Protein AF-A0A836VZI2-F1 (afdb_monomer)

Sequence (50 aa):
MNSRERLAATLNHREPDRMCVDFGATPVTGMHVSAVSRLRRAVLGDPNYR

Foldseek 3Di:
DDLVVQVVCVVVVHDHPDDRDDPPDDDDPDDDPVVVQVVCCVPVVDPPPD

Secondary structure (DSSP, 8-state):
--HHHHHHHHHTT---SS----SSS---SS--HHHHHHHHHHHH--S---

Solvent-accessible surface area (backbone atoms only — not comparable to full-atom values): 3430 Å² total; per-residue (Å²): 122,57,75,67,55,28,45,52,28,50,77,67,78,39,92,45,94,58,88,76,84,81,86,87,61,82,93,68,97,72,74,61,67,69,58,52,53,52,48,41,40,74,75,67,67,54,90,71,88,120

Structure (mmCIF, N/CA/C/O backbone):
data_AF-A0A836VZI2-F1
#
_entry.id   AF-A0A836VZI2-F1
#
loop_
_atom_site.group_PDB
_atom_site.id
_atom_site.type_symbol
_atom_site.label_atom_id
_atom_site.label_alt_id
_atom_site.label_comp_id
_atom_site.label_asym_id
_atom_site.label_entity_id
_atom_site.label_seq_id
_atom_site.pdbx_PDB_ins_code
_atom_site.Cartn_x
_atom_site.Cartn_y
_atom_site.Cartn_z
_atom_site.occupancy
_atom_site.B_iso_or_equiv
_atom_site.auth_seq_id
_atom_site.auth_comp_id
_atom_site.auth_asym_id
_atom_site.auth_atom_id
_atom_site.pdbx_PDB_model_num
ATOM 1 N N . MET A 1 1 ? -7.080 13.941 11.077 1.00 90.31 1 MET A N 1
ATOM 2 C CA . MET A 1 1 ? -5.753 13.309 11.239 1.00 90.31 1 MET A CA 1
ATOM 3 C C . MET A 1 1 ? -4.726 14.063 10.399 1.00 90.31 1 MET A C 1
ATOM 5 O O . MET A 1 1 ? -5.062 14.559 9.320 1.00 90.31 1 MET A O 1
ATOM 9 N N . ASN A 1 2 ? -3.468 14.141 10.832 1.00 95.81 2 ASN A N 1
ATOM 10 C CA . ASN A 1 2 ? -2.359 14.557 9.962 1.00 95.81 2 ASN A CA 1
ATOM 11 C C . ASN A 1 2 ? -1.898 13.394 9.049 1.00 95.81 2 ASN A C 1
ATOM 13 O O . ASN A 1 2 ? -2.381 12.267 9.160 1.00 95.81 2 ASN A O 1
ATOM 17 N N . SER A 1 3 ? -0.982 13.654 8.109 1.00 94.25 3 SER A N 1
ATOM 18 C CA . SER A 1 3 ? -0.520 12.635 7.148 1.00 94.25 3 SER A CA 1
ATOM 19 C C . SER A 1 3 ? 0.131 11.417 7.808 1.00 94.25 3 SER A C 1
ATOM 21 O O . SER A 1 3 ? -0.084 10.294 7.358 1.00 94.25 3 SER A O 1
ATOM 23 N N . ARG A 1 4 ? 0.879 11.619 8.898 1.00 95.19 4 ARG A N 1
ATOM 24 C CA . ARG A 1 4 ? 1.549 10.537 9.631 1.00 95.19 4 ARG A CA 1
ATOM 25 C C . ARG A 1 4 ? 0.545 9.649 10.363 1.00 95.19 4 ARG A C 1
ATOM 27 O O . ARG A 1 4 ? 0.641 8.429 10.287 1.00 95.19 4 ARG A O 1
ATOM 34 N N . GLU A 1 5 ? -0.424 10.254 11.039 1.00 97.69 5 GLU A N 1
ATOM 35 C CA . GLU A 1 5 ? -1.509 9.541 11.725 1.00 97.69 5 GLU A CA 1
ATOM 36 C C . GLU A 1 5 ? -2.348 8.716 10.747 1.00 97.69 5 GLU A C 1
ATOM 38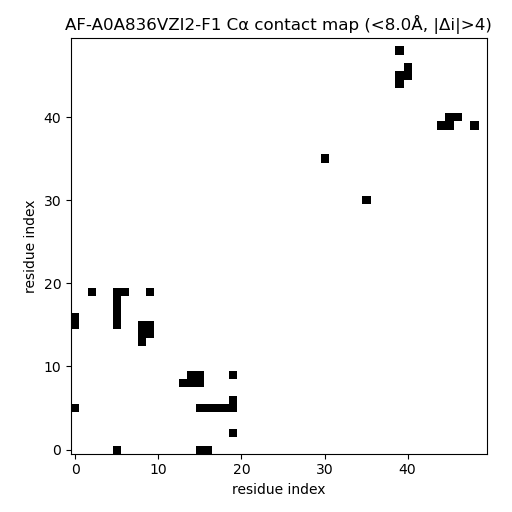 O O . GLU A 1 5 ? -2.653 7.558 11.023 1.00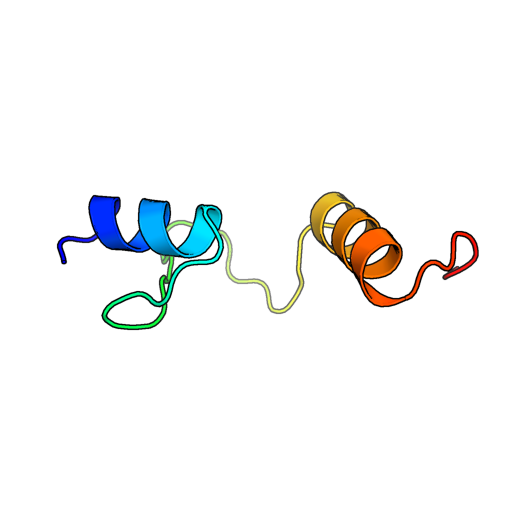 97.69 5 GLU A O 1
ATOM 43 N N . ARG A 1 6 ? -2.666 9.281 9.576 1.00 97.19 6 ARG A N 1
ATOM 44 C CA . ARG A 1 6 ? -3.419 8.592 8.518 1.00 97.19 6 ARG A CA 1
ATOM 45 C C . ARG A 1 6 ? -2.696 7.352 8.000 1.00 97.19 6 ARG A C 1
ATOM 47 O O . ARG A 1 6 ? -3.314 6.297 7.847 1.00 97.19 6 ARG A O 1
ATOM 54 N N . LEU A 1 7 ? -1.388 7.471 7.761 1.00 95.12 7 LEU A N 1
ATOM 55 C CA . LEU A 1 7 ? -0.552 6.340 7.366 1.00 95.12 7 LEU A CA 1
ATOM 56 C C . LEU A 1 7 ? -0.561 5.258 8.451 1.00 95.12 7 LEU A C 1
ATOM 58 O O . LEU A 1 7 ? -0.788 4.088 8.152 1.00 95.12 7 LEU A O 1
ATOM 62 N N . ALA A 1 8 ? -0.380 5.650 9.715 1.00 97.00 8 ALA A N 1
ATOM 63 C CA . ALA A 1 8 ? -0.404 4.716 10.834 1.00 97.00 8 ALA A CA 1
ATOM 64 C C . ALA A 1 8 ? -1.763 4.006 10.975 1.00 97.00 8 ALA A C 1
ATOM 66 O O . ALA A 1 8 ? -1.785 2.796 11.184 1.00 97.00 8 ALA A O 1
ATOM 67 N N . ALA A 1 9 ? -2.890 4.711 10.833 1.00 97.56 9 ALA A N 1
ATOM 68 C CA . ALA A 1 9 ? -4.222 4.101 10.869 1.00 97.56 9 ALA A CA 1
ATOM 69 C C . ALA A 1 9 ? -4.404 3.067 9.744 1.00 97.56 9 ALA A C 1
ATOM 71 O O . ALA A 1 9 ? -4.764 1.923 10.021 1.00 97.56 9 ALA A O 1
ATOM 72 N N . THR A 1 10 ? -4.042 3.438 8.509 1.00 95.44 10 THR A N 1
ATOM 73 C CA . THR A 1 10 ? -4.134 2.567 7.323 1.00 95.44 10 THR A CA 1
ATOM 74 C C . THR A 1 10 ? -3.312 1.285 7.497 1.00 95.44 10 THR A C 1
ATOM 76 O O . THR A 1 10 ? -3.825 0.187 7.295 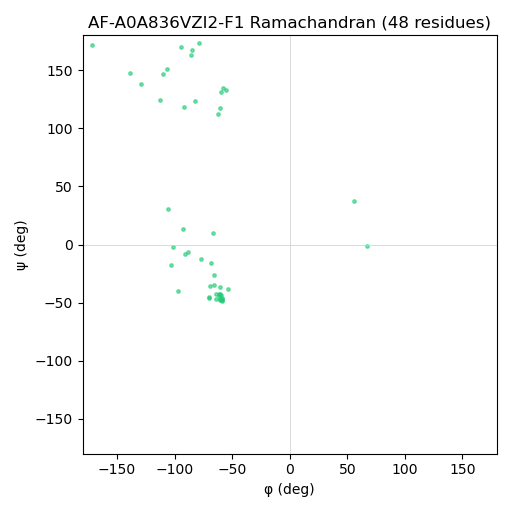1.00 95.44 10 THR A O 1
ATOM 79 N N . LEU A 1 11 ? -2.047 1.406 7.922 1.00 92.00 11 LEU A N 1
ATOM 80 C CA . LEU A 1 11 ? -1.150 0.257 8.122 1.00 92.00 11 LEU A CA 1
ATOM 81 C C . LEU A 1 11 ? -1.604 -0.676 9.252 1.00 92.00 11 LEU A C 1
ATOM 83 O O . LEU A 1 11 ? -1.283 -1.860 9.229 1.00 92.00 11 LEU A O 1
ATOM 87 N N . ASN A 1 12 ? -2.351 -0.154 10.226 1.00 94.62 12 ASN A N 1
ATOM 88 C CA . ASN A 1 12 ? -2.920 -0.933 11.325 1.00 94.62 12 ASN A CA 1
ATOM 89 C C . ASN A 1 12 ? -4.345 -1.436 11.031 1.00 94.62 12 ASN A C 1
ATOM 91 O O . ASN A 1 12 ? -5.027 -1.863 11.961 1.00 94.62 12 ASN A O 1
ATOM 95 N N . HIS A 1 13 ? -4.805 -1.374 9.775 1.00 91.31 13 HIS A N 1
ATOM 96 C CA . HIS A 1 13 ? -6.149 -1.799 9.363 1.00 91.31 13 HIS A CA 1
ATOM 97 C C . HIS A 1 13 ? -7.283 -1.104 10.142 1.00 91.31 13 HIS A C 1
ATOM 99 O O . HIS A 1 13 ? -8.293 -1.720 10.476 1.00 91.31 13 HIS A O 1
ATOM 105 N N . ARG A 1 14 ? -7.110 0.187 10.453 1.00 96.38 14 ARG A N 1
ATOM 106 C CA . ARG A 1 14 ? -8.127 1.047 11.080 1.00 96.38 14 ARG A CA 1
ATOM 107 C C . ARG A 1 14 ? -8.625 2.080 10.075 1.00 96.38 14 ARG A C 1
ATOM 109 O O . ARG A 1 14 ? -7.833 2.556 9.266 1.00 96.38 14 ARG A O 1
ATOM 116 N N . GLU A 1 15 ? -9.898 2.458 10.175 1.00 97.06 15 GLU A N 1
ATOM 117 C CA . GLU A 1 15 ? -10.519 3.463 9.302 1.00 97.06 15 GLU A CA 1
ATOM 118 C C . GLU A 1 15 ? -9.802 4.826 9.437 1.00 97.06 15 GLU A C 1
ATOM 120 O O . GLU A 1 15 ? -9.772 5.397 10.536 1.00 97.06 15 GLU A O 1
ATOM 125 N N . PRO A 1 16 ? -9.179 5.354 8.368 1.00 97.94 16 PRO A N 1
ATOM 126 C CA . PRO A 1 16 ? -8.588 6.685 8.372 1.00 97.94 16 PRO A CA 1
ATOM 127 C C . PRO A 1 16 ? -9.626 7.771 8.043 1.00 97.94 16 PRO A C 1
ATOM 129 O O . PRO A 1 16 ? -10.698 7.500 7.518 1.00 97.94 16 PRO A O 1
ATOM 132 N N . ASP A 1 17 ? -9.279 9.040 8.265 1.00 97.69 17 ASP A N 1
ATOM 133 C CA . ASP A 1 17 ? -10.141 10.179 7.900 1.00 97.69 17 ASP A CA 1
ATOM 134 C C . ASP A 1 17 ? -10.306 10.383 6.377 1.00 97.69 17 ASP A C 1
ATOM 136 O O . ASP A 1 17 ? -11.189 11.122 5.946 1.00 97.69 17 ASP A O 1
ATOM 140 N N . ARG A 1 18 ? -9.432 9.770 5.567 1.00 95.94 18 ARG A N 1
ATOM 141 C CA . ARG A 1 18 ? -9.475 9.676 4.095 1.00 95.94 18 ARG A CA 1
ATOM 142 C C . ARG A 1 18 ? -8.397 8.708 3.603 1.00 95.94 18 ARG A C 1
ATOM 144 O O . ARG A 1 18 ? -7.512 8.319 4.364 1.00 95.94 18 ARG A O 1
ATOM 151 N N . MET A 1 19 ? -8.418 8.387 2.311 1.00 92.81 19 MET A N 1
ATOM 152 C CA . MET A 1 19 ? -7.405 7.542 1.672 1.00 92.81 19 MET A CA 1
ATOM 153 C C . MET A 1 19 ? -5.980 8.089 1.881 1.00 92.81 19 MET A C 1
ATOM 155 O O . MET A 1 19 ? -5.724 9.282 1.699 1.00 92.81 19 MET A O 1
ATOM 159 N N . CYS A 1 20 ? -5.047 7.216 2.265 1.00 93.81 20 CYS A N 1
ATOM 160 C CA . CYS A 1 20 ? -3.624 7.542 2.344 1.00 93.81 20 CYS A CA 1
ATOM 161 C C . CYS A 1 20 ? -2.989 7.426 0.951 1.00 93.81 20 CYS A C 1
ATOM 163 O O . CYS A 1 20 ? -3.059 6.363 0.340 1.00 93.81 20 CYS A O 1
ATOM 165 N N . VAL A 1 21 ? -2.366 8.501 0.461 1.00 89.56 21 VAL A N 1
ATOM 166 C CA . VAL A 1 21 ? -1.744 8.570 -0.874 1.00 89.56 21 VAL A CA 1
ATOM 167 C C . VAL A 1 21 ? -0.316 9.100 -0.743 1.00 89.56 21 VAL A C 1
ATOM 169 O O . VAL A 1 21 ? -0.083 10.043 0.016 1.00 89.56 21 VAL A O 1
ATOM 172 N N . ASP A 1 22 ? 0.620 8.498 -1.479 1.00 85.12 22 ASP A N 1
ATOM 173 C CA . ASP A 1 22 ? 2.012 8.938 -1.612 1.00 85.12 22 ASP A CA 1
ATOM 174 C C . ASP A 1 22 ?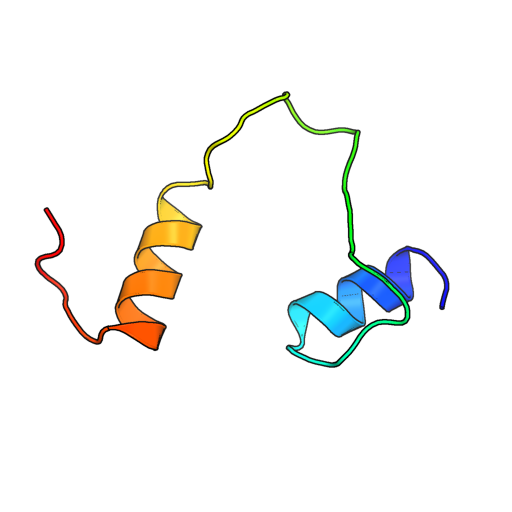 2.271 9.417 -3.051 1.00 85.12 22 ASP A C 1
ATOM 176 O O . ASP A 1 22 ? 2.032 8.679 -4.005 1.00 85.12 22 ASP A O 1
ATOM 180 N N . PHE A 1 23 ? 2.748 10.656 -3.197 1.00 85.19 23 PHE A N 1
ATOM 181 C CA . PHE A 1 23 ? 3.081 11.280 -4.485 1.00 85.19 23 PHE A CA 1
ATOM 182 C C . PHE A 1 23 ? 4.592 11.291 -4.779 1.00 85.19 23 PHE A C 1
AT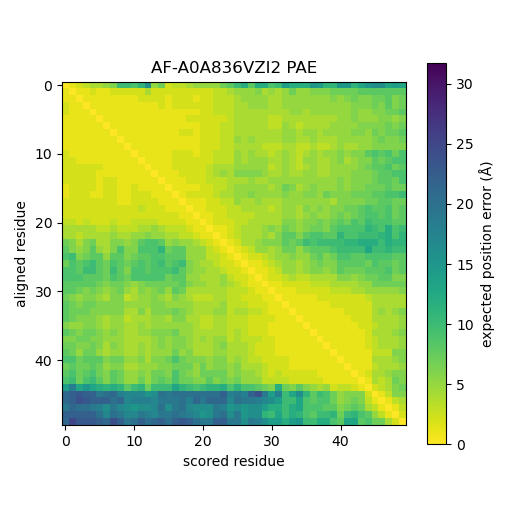OM 184 O O . PHE A 1 23 ? 4.998 11.774 -5.833 1.00 85.19 23 PHE A O 1
ATOM 191 N N . GLY A 1 24 ? 5.430 10.796 -3.861 1.00 85.25 24 GLY A N 1
ATOM 192 C CA . GLY A 1 24 ? 6.888 10.754 -4.014 1.00 85.25 24 GLY A CA 1
ATOM 193 C C . GLY A 1 24 ? 7.419 9.497 -4.710 1.00 85.25 24 GLY A C 1
ATOM 194 O O . GLY A 1 24 ? 8.615 9.411 -4.983 1.00 85.25 24 GLY A O 1
ATOM 195 N N . ALA A 1 25 ? 6.557 8.518 -4.987 1.00 82.44 25 ALA A N 1
ATOM 196 C CA . ALA A 1 25 ? 6.928 7.268 -5.640 1.00 82.44 25 ALA A CA 1
ATOM 197 C C . ALA A 1 25 ? 6.929 7.378 -7.175 1.00 82.44 25 ALA A C 1
ATOM 199 O O . ALA A 1 25 ? 6.317 8.269 -7.766 1.00 82.44 25 ALA A O 1
ATOM 200 N N . THR A 1 26 ? 7.585 6.425 -7.844 1.00 87.38 26 THR A N 1
ATOM 201 C CA . THR A 1 26 ? 7.475 6.271 -9.300 1.00 87.38 26 THR A CA 1
ATOM 202 C C . THR A 1 26 ? 6.014 6.012 -9.692 1.00 87.38 26 THR A C 1
ATOM 204 O O . THR A 1 26 ? 5.398 5.115 -9.112 1.00 87.38 26 THR A O 1
ATOM 207 N N . PRO A 1 27 ? 5.456 6.728 -10.687 1.00 86.06 27 PRO A N 1
ATOM 208 C CA . PRO A 1 27 ? 4.099 6.478 -11.158 1.00 86.06 27 PRO A CA 1
ATOM 209 C C . PRO A 1 27 ? 3.981 5.065 -11.731 1.00 86.06 27 PRO A C 1
ATOM 211 O O . PRO A 1 27 ? 4.558 4.749 -12.770 1.00 86.06 27 PRO A O 1
ATOM 214 N N . VAL A 1 28 ? 3.230 4.206 -11.048 1.00 87.12 28 VAL A N 1
ATOM 215 C CA . VAL A 1 28 ? 2.921 2.846 -11.493 1.00 87.12 28 VAL A CA 1
ATOM 216 C C . VAL A 1 28 ? 1.460 2.539 -11.189 1.00 87.12 28 VAL A C 1
ATOM 218 O O . VAL A 1 28 ? 0.909 3.009 -10.199 1.00 87.12 28 VAL A O 1
ATOM 221 N N . THR A 1 29 ? 0.827 1.728 -12.031 1.00 88.00 29 THR A N 1
ATOM 222 C CA . THR A 1 29 ? -0.535 1.218 -11.791 1.00 88.00 29 THR A CA 1
ATOM 223 C C . THR A 1 29 ? -0.537 -0.124 -11.049 1.00 88.00 29 THR A C 1
ATOM 225 O O . THR A 1 29 ? -1.593 -0.617 -10.661 1.00 88.00 29 THR A O 1
ATOM 228 N N . GLY A 1 30 ? 0.639 -0.733 -10.860 1.00 88.75 30 GLY A N 1
ATOM 229 C CA . GLY A 1 30 ? 0.817 -2.017 -10.186 1.00 88.75 30 GLY A CA 1
ATOM 230 C C . GLY A 1 30 ? 1.139 -1.896 -8.694 1.00 88.75 30 GLY A C 1
ATOM 231 O O . GLY A 1 30 ? 1.469 -0.831 -8.184 1.00 88.75 30 GLY A O 1
ATOM 232 N N . MET A 1 31 ? 1.096 -3.030 -7.995 1.00 88.56 31 MET A N 1
ATOM 233 C CA . MET A 1 31 ? 1.580 -3.174 -6.618 1.00 88.56 31 MET A CA 1
ATOM 234 C C . MET A 1 31 ? 2.888 -3.967 -6.596 1.00 88.56 31 MET A C 1
ATOM 236 O O . MET A 1 31 ? 3.103 -4.852 -7.424 1.00 88.56 31 MET A O 1
ATOM 240 N N . HIS A 1 32 ? 3.746 -3.703 -5.608 1.00 89.56 32 HIS A N 1
ATOM 241 C CA . HIS A 1 32 ? 4.980 -4.466 -5.427 1.00 89.56 32 HIS A CA 1
ATOM 242 C C . HIS A 1 32 ? 4.683 -5.970 -5.25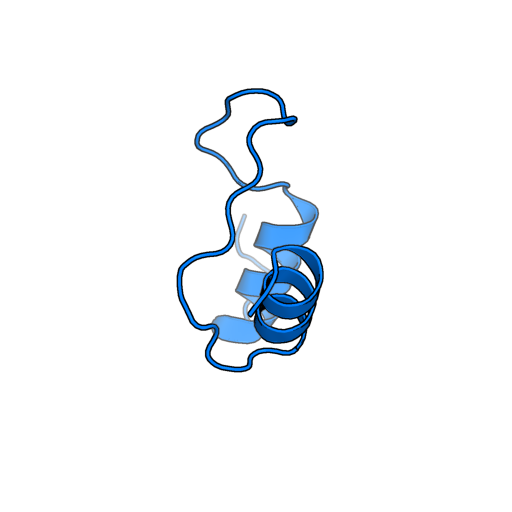2 1.00 89.56 32 HIS A C 1
ATOM 244 O O . HIS A 1 32 ? 3.812 -6.346 -4.462 1.00 89.56 32 HIS A O 1
ATOM 250 N N . VAL A 1 33 ? 5.433 -6.841 -5.940 1.00 91.44 33 VAL A N 1
ATOM 251 C CA . VAL A 1 33 ? 5.176 -8.298 -5.996 1.00 91.44 33 VAL A CA 1
ATOM 252 C C . VAL A 1 33 ? 5.067 -8.947 -4.611 1.00 91.44 33 VAL A C 1
ATOM 254 O O . VAL A 1 33 ? 4.187 -9.775 -4.375 1.00 91.44 33 VAL A O 1
ATOM 257 N N . SER A 1 34 ? 5.892 -8.521 -3.651 1.00 91.75 34 SER A N 1
ATOM 258 C CA . SER A 1 34 ? 5.839 -9.034 -2.276 1.00 91.75 34 SER A CA 1
ATOM 259 C C . SER A 1 34 ? 4.540 -8.667 -1.551 1.00 91.75 34 SER A C 1
ATOM 261 O O . SER A 1 34 ? 4.042 -9.467 -0.761 1.00 91.75 34 SER A O 1
ATOM 263 N N . ALA A 1 35 ? 3.979 -7.481 -1.814 1.00 90.44 35 ALA A N 1
ATOM 264 C CA . ALA A 1 35 ? 2.707 -7.057 -1.232 1.00 90.44 35 ALA A CA 1
ATOM 265 C C . ALA A 1 35 ? 1.548 -7.872 -1.820 1.00 90.44 35 ALA A C 1
ATOM 267 O O . ALA A 1 35 ? 0.751 -8.425 -1.065 1.00 90.44 35 ALA A O 1
ATOM 268 N N . VAL A 1 36 ? 1.521 -8.042 -3.149 1.00 90.56 36 VAL A N 1
ATOM 269 C CA . VAL A 1 36 ? 0.521 -8.874 -3.844 1.00 90.56 36 VAL A CA 1
ATOM 270 C C . VAL A 1 36 ? 0.560 -10.319 -3.345 1.00 90.56 36 VAL A C 1
ATOM 272 O O . VAL A 1 36 ? -0.482 -10.883 -3.022 1.00 90.56 36 VAL A O 1
ATOM 275 N N . SER A 1 37 ? 1.754 -10.908 -3.228 1.00 91.06 37 SER A N 1
ATOM 276 C CA . SER A 1 37 ? 1.933 -12.283 -2.743 1.00 91.06 37 SER A CA 1
ATOM 277 C C . SER A 1 37 ? 1.375 -12.472 -1.326 1.00 91.06 37 SER A C 1
ATOM 279 O O . SER A 1 37 ? 0.602 -13.397 -1.070 1.00 91.06 37 SER A O 1
ATOM 281 N N . ARG A 1 38 ? 1.709 -11.557 -0.402 1.00 89.69 38 ARG A N 1
ATOM 282 C CA . ARG A 1 38 ? 1.213 -11.591 0.984 1.00 89.69 38 ARG A CA 1
ATOM 283 C C . ARG A 1 38 ? -0.301 -11.406 1.055 1.00 89.69 38 ARG A C 1
ATOM 285 O O . ARG A 1 38 ? -0.952 -12.134 1.798 1.00 89.69 38 ARG A O 1
ATOM 292 N N . LEU A 1 39 ? -0.848 -10.470 0.278 1.00 88.12 39 LEU A N 1
ATOM 293 C CA . LEU A 1 39 ? -2.284 -10.200 0.239 1.00 88.12 39 LEU A CA 1
ATOM 294 C C . LEU A 1 39 ? -3.068 -11.406 -0.290 1.00 88.12 39 LEU A C 1
ATOM 296 O O . LEU A 1 39 ? -4.039 -11.819 0.335 1.00 88.12 39 LEU A O 1
ATOM 300 N N . ARG A 1 40 ? -2.617 -12.016 -1.393 1.00 89.75 40 ARG A N 1
ATOM 301 C CA . ARG A 1 40 ? -3.243 -13.224 -1.952 1.00 89.75 40 ARG A CA 1
ATOM 302 C C . ARG A 1 40 ? -3.250 -14.369 -0.950 1.00 89.75 40 ARG A C 1
ATOM 304 O O . ARG A 1 40 ? -4.298 -14.962 -0.737 1.00 89.75 40 ARG A O 1
ATOM 311 N N . ARG A 1 41 ? -2.127 -14.628 -0.272 1.00 89.88 41 ARG A N 1
ATOM 312 C CA . ARG A 1 41 ? -2.080 -15.645 0.789 1.00 89.88 41 ARG A CA 1
ATOM 313 C C . ARG A 1 41 ? -3.061 -15.334 1.925 1.00 89.88 41 ARG A C 1
ATOM 315 O O . ARG A 1 41 ? -3.728 -16.245 2.393 1.00 89.88 41 ARG A O 1
ATOM 322 N N . ALA A 1 42 ? -3.143 -14.076 2.362 1.00 88.12 42 ALA A N 1
ATOM 323 C CA . ALA A 1 42 ? -4.010 -13.676 3.470 1.00 88.12 42 ALA A CA 1
ATOM 324 C C . ALA A 1 42 ? -5.510 -13.753 3.132 1.00 88.12 42 ALA A C 1
ATOM 326 O O . ALA A 1 42 ? -6.303 -14.084 4.005 1.00 88.12 42 ALA A O 1
ATOM 327 N N . VAL A 1 43 ? -5.894 -13.442 1.890 1.00 90.19 43 VAL A N 1
ATOM 328 C CA . VAL A 1 43 ? -7.307 -13.343 1.476 1.00 90.19 43 VAL A CA 1
ATOM 329 C C . VAL A 1 43 ? -7.814 -14.617 0.802 1.00 90.19 43 VAL A C 1
ATOM 331 O O . VAL A 1 43 ? -8.951 -15.013 1.029 1.00 90.19 43 VAL A O 1
ATOM 334 N N . LEU A 1 44 ? -6.994 -15.255 -0.034 1.00 90.38 44 LEU A N 1
ATOM 335 C CA . LEU A 1 44 ? -7.396 -16.399 -0.862 1.00 90.38 44 LEU A CA 1
ATOM 336 C C . LEU A 1 44 ? -6.904 -17.740 -0.308 1.00 90.38 44 LEU A C 1
ATOM 338 O O . LEU A 1 44 ? -7.388 -18.781 -0.733 1.00 90.38 44 LEU A O 1
ATOM 342 N N . GLY A 1 45 ? -5.914 -17.739 0.591 1.00 86.69 45 GLY A N 1
ATOM 343 C CA . GLY A 1 45 ? -5.318 -18.966 1.133 1.00 86.69 45 GLY A CA 1
ATOM 344 C C . GLY A 1 45 ? -4.528 -19.811 0.121 1.00 86.69 45 GLY A C 1
ATOM 345 O O . GLY A 1 45 ? -3.955 -20.823 0.511 1.00 86.69 45 GLY A O 1
ATOM 346 N N . ASP A 1 46 ? -4.458 -19.406 -1.150 1.00 75.12 46 ASP A N 1
ATOM 347 C CA . ASP A 1 46 ? -3.896 -20.214 -2.234 1.00 75.12 46 ASP A CA 1
ATOM 348 C C . ASP A 1 46 ? -2.390 -19.941 -2.458 1.00 75.12 46 ASP A C 1
ATOM 350 O O . ASP A 1 46 ? -1.998 -18.813 -2.792 1.00 75.12 46 ASP A O 1
ATOM 354 N N . PRO A 1 47 ? -1.512 -20.948 -2.284 1.00 68.62 47 PRO A N 1
ATOM 355 C CA . PRO A 1 47 ? -0.089 -20.830 -2.588 1.00 68.62 47 PRO A CA 1
ATOM 356 C C . PRO A 1 47 ? 0.249 -20.916 -4.090 1.00 68.62 47 PRO A C 1
ATOM 358 O O . PRO A 1 47 ? 1.375 -20.569 -4.452 1.00 68.62 47 PRO A O 1
ATOM 361 N N . ASN A 1 48 ? -0.681 -21.326 -4.959 1.00 72.00 48 ASN A N 1
ATOM 362 C CA . ASN A 1 48 ? -0.428 -21.679 -6.362 1.00 72.00 48 ASN A CA 1
ATOM 363 C C . ASN A 1 48 ? -0.909 -20.625 -7.378 1.00 72.00 48 ASN A C 1
ATOM 365 O O . ASN A 1 48 ? -1.239 -20.964 -8.505 1.00 72.00 48 ASN A O 1
ATOM 369 N N . TYR A 1 49 ? -0.915 -19.335 -7.031 1.00 68.81 49 TYR A N 1
ATOM 370 C C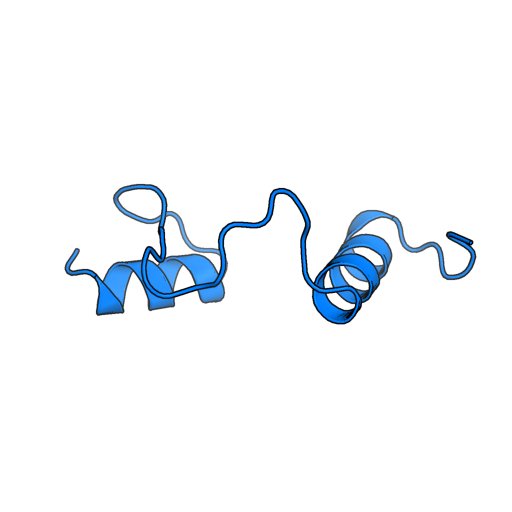A . TYR A 1 49 ? -1.463 -18.262 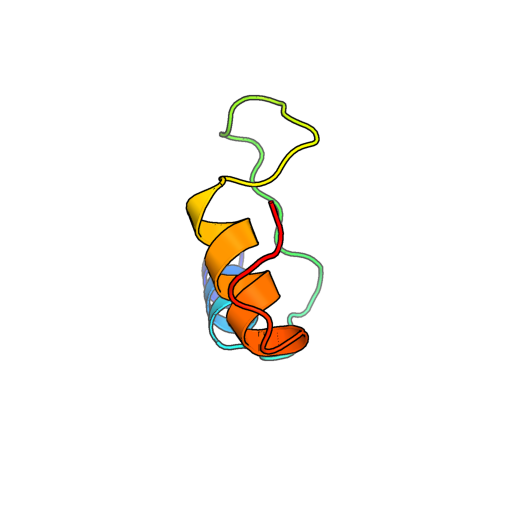-7.886 1.00 68.81 49 TYR A CA 1
ATOM 371 C C . TYR A 1 49 ? -0.713 -17.985 -9.215 1.00 68.81 49 TYR A C 1
ATOM 373 O O . TYR A 1 49 ? -0.957 -16.947 -9.838 1.00 68.81 49 TYR A O 1
ATOM 381 N N . ARG A 1 50 ? 0.235 -18.836 -9.616 1.00 60.28 50 ARG A N 1
ATOM 382 C CA . ARG A 1 50 ? 1.062 -18.667 -10.818 1.00 60.28 50 ARG A CA 1
ATOM 383 C C . ARG A 1 50 ? 0.518 -19.453 -11.996 1.00 60.28 50 ARG A C 1
ATOM 385 O O . ARG A 1 50 ? 0.327 -20.673 -11.828 1.00 60.28 50 ARG A O 1
#

Radius of gyration: 13.74 Å; Cα contacts (8 Å, |Δi|>4): 22; ch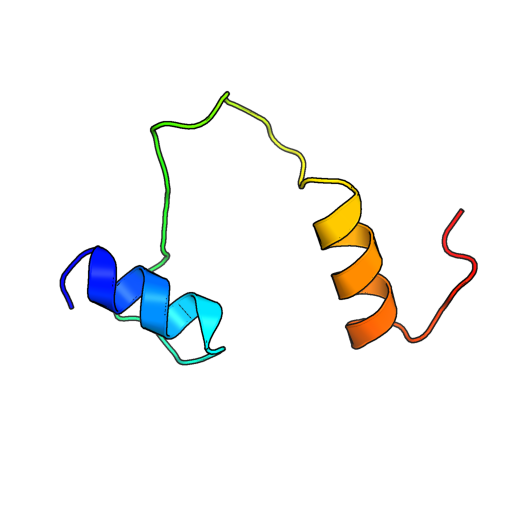ains: 1; bounding box: 18×36×24 Å

Mean predicted aligned error: 5.4 Å

pLDDT: mean 89.22, std 7.93, range [60.28, 97.94]